Protein AF-A0A2G9ZB96-F1 (afdb_monomer_lite)

pLDDT: mean 82.84, std 16.95, range [37.56, 97.0]

Foldseek 3Di:
DDPPPPDLLDKDWDDDPDDKTWIWGSNDVQKIWIATPVGDIDIDGPVVVVVVCVVPVPDD

Secondary structure (DSSP, 8-state):
-------SSSEEE---SSS---EEE--SSSEEEEE-TTS-EEEEEHHHHHHHHHHHH---

Sequence (60 aa):
MNDRRVSEKDIVTLCGVQGCCPTIDFTDSQNVILKDDFGGRVQLTRNEWEELKTKFSQKK

Radius of gyration: 12.83 Å; chains: 1; bounding box: 28×31×30 Å

Structure (mmCIF, N/CA/C/O backbone):
data_AF-A0A2G9ZB96-F1
#
_entry.id   AF-A0A2G9ZB96-F1
#
loop_
_atom_site.group_PDB
_atom_site.id
_atom_site.type_symbol
_atom_site.label_atom_id
_atom_site.label_alt_id
_atom_site.label_comp_id
_atom_site.label_asym_id
_atom_site.label_entity_id
_atom_site.label_seq_id
_atom_site.pdbx_PDB_ins_code
_atom_site.Cartn_x
_atom_site.Cartn_y
_atom_site.Cartn_z
_atom_site.occupancy
_atom_site.B_iso_or_equiv
_atom_site.auth_seq_id
_atom_site.auth_comp_id
_atom_site.auth_asym_id
_atom_site.auth_atom_id
_atom_site.pdbx_PDB_model_num
ATOM 1 N N . MET A 1 1 ? -13.864 9.878 -20.200 1.00 37.56 1 MET A N 1
ATOM 2 C CA . MET A 1 1 ? -12.791 9.314 -19.354 1.00 37.56 1 MET A CA 1
ATOM 3 C C . MET A 1 1 ? -13.460 8.438 -18.313 1.00 37.56 1 MET A C 1
ATOM 5 O O . MET A 1 1 ? -14.294 8.948 -17.580 1.00 37.56 1 MET A O 1
ATOM 9 N N . ASN A 1 2 ? -13.206 7.128 -18.336 1.00 39.47 2 ASN A N 1
ATOM 10 C CA . ASN A 1 2 ? -13.832 6.189 -17.406 1.00 39.47 2 ASN A CA 1
ATOM 11 C C . ASN A 1 2 ? -13.270 6.409 -15.998 1.00 39.47 2 ASN A C 1
ATOM 13 O O . ASN A 1 2 ? -12.095 6.139 -15.758 1.00 39.47 2 ASN A O 1
ATOM 17 N N . ASP A 1 3 ? -14.131 6.872 -15.094 1.00 45.72 3 ASP A N 1
ATOM 18 C CA . ASP A 1 3 ? -13.946 6.856 -13.643 1.00 45.72 3 ASP A CA 1
ATOM 19 C C . ASP A 1 3 ? -13.915 5.388 -13.182 1.00 45.72 3 ASP A C 1
ATOM 21 O O . ASP A 1 3 ? -14.913 4.819 -12.740 1.00 45.72 3 ASP A O 1
ATOM 25 N N . ARG A 1 4 ? -12.777 4.709 -13.379 1.00 52.94 4 ARG A N 1
ATOM 26 C CA . ARG A 1 4 ? -12.511 3.442 -12.694 1.00 52.94 4 ARG A CA 1
ATOM 27 C C . ARG A 1 4 ? -12.277 3.796 -11.233 1.00 52.94 4 ARG A C 1
ATOM 29 O O . ARG A 1 4 ? -11.152 4.079 -10.835 1.00 52.94 4 ARG A O 1
ATOM 36 N N . ARG A 1 5 ? -13.348 3.779 -10.442 1.00 52.78 5 ARG A N 1
ATOM 37 C CA . ARG A 1 5 ? -13.242 3.678 -8.986 1.00 52.78 5 ARG A CA 1
ATOM 38 C C . ARG A 1 5 ? -12.527 2.365 -8.699 1.00 52.78 5 ARG A C 1
ATOM 40 O O . ARG A 1 5 ? -13.148 1.307 -8.747 1.00 52.78 5 ARG A O 1
ATOM 47 N N . VAL A 1 6 ? -11.211 2.430 -8.516 1.00 53.53 6 VAL A N 1
ATOM 48 C CA . VAL A 1 6 ? -10.410 1.300 -8.050 1.00 53.53 6 VAL A CA 1
ATOM 49 C C . VAL A 1 6 ? -11.034 0.896 -6.721 1.00 53.53 6 VAL A C 1
ATOM 51 O O . VAL A 1 6 ? -11.027 1.674 -5.768 1.00 53.53 6 VAL A O 1
ATOM 54 N N . SER A 1 7 ? -11.692 -0.261 -6.687 1.00 56.03 7 SER A N 1
ATOM 55 C CA . SER A 1 7 ? -12.133 -0.837 -5.422 1.00 56.03 7 SER A CA 1
ATOM 56 C C . SER A 1 7 ? -10.866 -1.048 -4.595 1.00 56.03 7 SER A C 1
ATOM 58 O O . SER A 1 7 ? -9.887 -1.549 -5.138 1.00 56.03 7 SER A O 1
ATOM 60 N N . GLU A 1 8 ? -10.832 -0.634 -3.325 1.00 63.38 8 GLU A N 1
ATOM 61 C CA . GLU A 1 8 ? -9.667 -0.801 -2.431 1.00 63.38 8 GLU A CA 1
ATOM 62 C C . GLU A 1 8 ? -9.452 -2.277 -2.034 1.00 63.38 8 GLU A C 1
ATOM 64 O O . GLU A 1 8 ? -9.403 -2.619 -0.855 1.00 63.38 8 GLU A O 1
ATOM 69 N N . LYS A 1 9 ? -9.416 -3.157 -3.033 1.00 71.56 9 LYS A N 1
ATOM 70 C CA . LYS A 1 9 ? -9.179 -4.600 -2.990 1.00 71.56 9 LY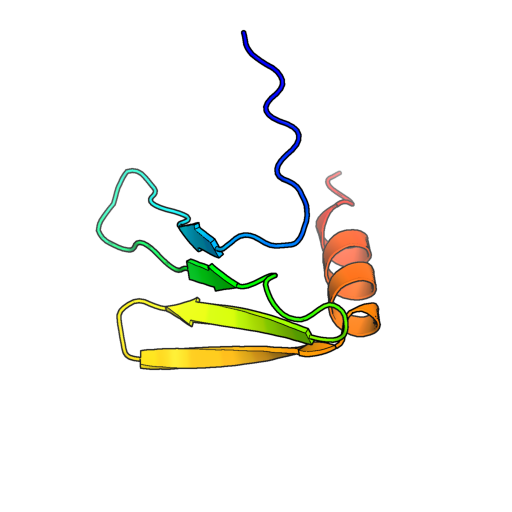S A CA 1
ATOM 71 C C . LYS A 1 9 ? -8.349 -5.025 -4.205 1.00 71.56 9 LYS A C 1
ATOM 73 O O . LYS A 1 9 ? -8.539 -6.111 -4.738 1.00 71.56 9 LYS A O 1
ATOM 78 N N . ASP A 1 10 ? -7.478 -4.139 -4.667 1.00 87.06 10 ASP A N 1
ATOM 79 C CA . ASP A 1 10 ? -6.648 -4.347 -5.846 1.00 87.06 10 ASP A CA 1
ATOM 80 C C . ASP A 1 10 ? -5.198 -3.973 -5.551 1.00 87.06 10 ASP A C 1
ATOM 82 O O . ASP A 1 10 ? -4.878 -3.282 -4.579 1.00 87.06 10 ASP A O 1
ATOM 86 N N . ILE A 1 11 ? -4.314 -4.450 -6.418 1.00 92.19 11 ILE A N 1
ATOM 87 C CA . ILE A 1 11 ? -2.899 -4.106 -6.416 1.00 92.19 11 ILE A CA 1
ATOM 88 C C . ILE A 1 11 ? -2.687 -2.991 -7.444 1.00 92.19 11 ILE A C 1
ATOM 90 O O . ILE A 1 11 ? -3.049 -3.131 -8.612 1.00 92.19 11 ILE A O 1
ATOM 94 N N . VAL A 1 12 ? -2.097 -1.880 -7.010 1.00 91.50 12 VAL A N 1
ATOM 95 C CA . VAL A 1 12 ? -1.816 -0.706 -7.838 1.00 91.50 12 VAL A CA 1
ATOM 96 C C . VAL A 1 12 ? -0.317 -0.607 -8.081 1.00 91.50 12 VAL A C 1
ATOM 98 O O . VAL A 1 12 ? 0.458 -0.397 -7.153 1.00 91.50 12 VAL A O 1
ATOM 101 N N . THR A 1 13 ? 0.101 -0.701 -9.339 1.00 91.56 13 THR A N 1
ATOM 102 C CA . THR A 1 13 ? 1.490 -0.443 -9.736 1.00 91.56 13 THR A CA 1
ATOM 103 C C . THR A 1 13 ? 1.655 1.020 -10.135 1.00 91.56 13 THR A C 1
ATOM 105 O O . THR A 1 13 ? 0.950 1.524 -11.010 1.00 91.56 13 THR A O 1
ATOM 108 N N . LEU A 1 14 ? 2.601 1.707 -9.502 1.00 88.44 14 LEU A N 1
ATOM 109 C CA . LEU A 1 14 ? 2.921 3.113 -9.723 1.00 88.44 14 LEU A CA 1
ATOM 110 C C . LEU A 1 14 ? 4.117 3.251 -10.670 1.00 88.44 14 LEU A C 1
ATOM 112 O O . LEU A 1 14 ? 5.184 3.718 -10.281 1.00 88.44 14 LEU A O 1
ATOM 116 N N . CYS A 1 15 ? 3.950 2.846 -11.926 1.00 85.69 15 CYS A N 1
ATOM 117 C CA . CYS A 1 15 ? 4.974 3.083 -12.941 1.00 85.69 15 CYS A CA 1
ATOM 118 C C . CYS A 1 15 ? 4.959 4.552 -13.388 1.00 85.69 15 CYS A C 1
ATOM 120 O O . CYS A 1 15 ? 3.977 5.028 -13.963 1.00 85.69 15 CYS A O 1
ATOM 122 N N . GLY A 1 16 ? 6.053 5.270 -13.128 1.00 75.38 16 GLY A N 1
ATOM 123 C CA . GLY A 1 16 ? 6.311 6.593 -13.702 1.00 75.38 16 GLY A CA 1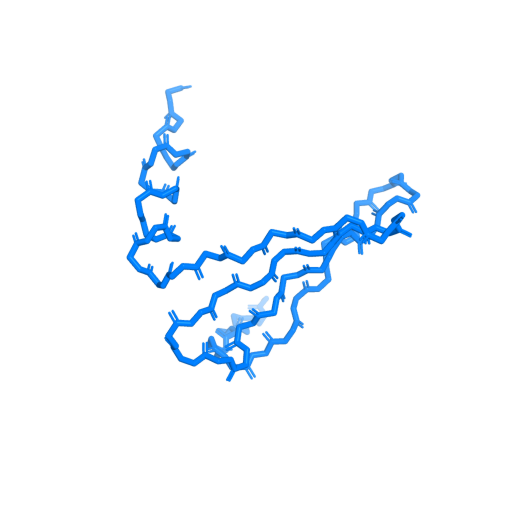
ATOM 124 C C . GLY A 1 16 ? 6.977 6.517 -15.083 1.00 75.38 16 GLY A C 1
ATOM 125 O O . GLY A 1 16 ? 7.026 5.467 -15.716 1.00 75.38 16 GLY A O 1
ATOM 126 N N . VAL A 1 17 ? 7.547 7.636 -15.545 1.00 72.00 17 VAL A N 1
ATOM 127 C CA . VAL A 1 17 ? 8.316 7.692 -16.810 1.00 72.00 17 VAL A CA 1
ATOM 128 C C . VAL A 1 17 ? 9.728 7.100 -16.706 1.00 72.00 17 VAL A C 1
ATOM 130 O O . VAL A 1 17 ? 10.356 6.848 -17.729 1.00 72.00 17 VAL A O 1
ATOM 133 N N . GLN A 1 18 ? 10.248 6.882 -15.493 1.00 67.81 18 GLN A N 1
ATOM 134 C CA . GLN A 1 18 ? 11.604 6.377 -15.268 1.00 67.81 18 GLN A CA 1
ATOM 135 C C . GLN A 1 18 ? 11.600 5.141 -14.369 1.00 67.81 18 GLN A C 1
ATOM 137 O O . GLN A 1 18 ? 11.460 5.276 -13.159 1.00 67.81 18 GLN A O 1
ATOM 142 N N . GLY A 1 19 ? 11.821 3.975 -14.988 1.00 75.44 19 GLY A N 1
ATOM 143 C CA . GLY A 1 19 ? 12.487 2.767 -14.469 1.00 75.44 19 GLY A CA 1
ATOM 144 C C . GLY A 1 19 ? 11.893 2.018 -13.271 1.00 75.44 19 GLY A C 1
ATOM 145 O O . GLY A 1 19 ? 11.874 0.793 -13.297 1.00 75.44 19 GLY A O 1
ATOM 146 N N . CYS A 1 20 ? 11.441 2.721 -12.237 1.00 83.81 20 CYS A N 1
ATOM 147 C CA . CYS A 1 20 ? 10.880 2.139 -11.025 1.00 83.81 20 CYS A CA 1
ATOM 148 C C . CYS A 1 20 ? 9.349 2.077 -11.125 1.00 83.81 20 CYS A C 1
ATOM 150 O O . CYS A 1 20 ? 8.693 3.033 -11.557 1.00 83.81 20 CYS A O 1
ATOM 152 N N . CYS A 1 21 ? 8.792 0.952 -10.703 1.00 90.50 21 CYS A N 1
ATOM 153 C CA . CYS A 1 21 ? 7.380 0.611 -10.704 1.00 90.50 21 CYS A CA 1
ATOM 154 C C . CYS A 1 21 ? 6.966 0.075 -9.322 1.00 90.50 21 CYS A C 1
ATOM 156 O O . CYS A 1 21 ? 6.482 -1.058 -9.211 1.00 90.50 21 CYS A O 1
ATOM 158 N N . PRO A 1 22 ? 7.094 0.885 -8.250 1.00 92.69 22 PRO A N 1
ATOM 159 C CA . PRO A 1 22 ? 6.677 0.455 -6.928 1.00 92.69 22 PRO A CA 1
ATOM 160 C C . PRO A 1 22 ? 5.201 0.060 -6.930 1.00 92.69 22 PRO A C 1
ATOM 162 O O . PRO A 1 22 ? 4.383 0.578 -7.693 1.00 92.69 22 PRO A O 1
ATOM 165 N N . THR A 1 23 ? 4.851 -0.877 -6.061 1.00 94.81 23 THR A N 1
ATOM 166 C CA . THR A 1 23 ? 3.513 -1.458 -6.003 1.00 94.81 23 THR A CA 1
ATOM 167 C C . THR A 1 23 ? 2.875 -1.187 -4.648 1.00 94.81 23 THR A C 1
ATOM 169 O O . THR A 1 23 ? 3.528 -1.324 -3.614 1.00 94.81 23 THR A O 1
ATOM 172 N N . ILE A 1 24 ? 1.594 -0.833 -4.646 1.00 94.62 24 ILE A N 1
ATOM 173 C CA . ILE A 1 24 ? 0.768 -0.713 -3.447 1.00 94.62 24 ILE A CA 1
ATOM 174 C C . ILE A 1 24 ? -0.292 -1.813 -3.476 1.00 94.62 24 ILE A C 1
ATOM 176 O O . ILE A 1 24 ? -1.022 -1.955 -4.451 1.00 94.62 24 ILE A O 1
ATOM 180 N N . ASP A 1 25 ? -0.372 -2.597 -2.412 1.00 94.62 25 ASP A N 1
ATOM 181 C CA . ASP A 1 25 ? -1.293 -3.720 -2.265 1.00 94.62 25 ASP A CA 1
ATOM 182 C C . ASP A 1 25 ? -2.386 -3.367 -1.246 1.00 94.62 25 ASP A C 1
ATOM 184 O O . ASP A 1 25 ? -2.085 -3.125 -0.073 1.00 94.62 25 ASP A O 1
ATOM 188 N N . PHE A 1 26 ? -3.639 -3.327 -1.713 1.00 94.50 26 PHE A N 1
ATOM 189 C CA .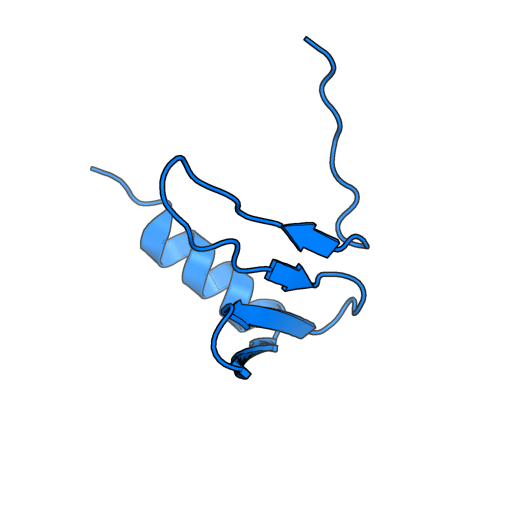 PHE A 1 26 ? -4.838 -3.072 -0.905 1.00 94.50 26 PHE A CA 1
ATOM 190 C C . PHE A 1 26 ? -5.707 -4.327 -0.723 1.00 94.50 26 PHE A C 1
ATOM 192 O O . PHE A 1 26 ? -6.871 -4.218 -0.343 1.00 94.50 26 PHE A O 1
ATOM 199 N N . THR A 1 27 ? -5.202 -5.523 -1.042 1.00 92.38 27 THR A N 1
ATOM 200 C CA . THR A 1 27 ? -6.008 -6.757 -0.962 1.00 92.38 27 THR A CA 1
ATOM 201 C C . THR A 1 27 ? -6.425 -7.106 0.470 1.00 92.38 27 THR A C 1
ATOM 203 O O . THR A 1 27 ? -7.479 -7.714 0.671 1.00 92.38 27 THR A O 1
ATOM 206 N N . ASP A 1 28 ? -5.651 -6.675 1.470 1.00 91.69 28 ASP A N 1
ATOM 207 C CA . ASP A 1 28 ? -6.021 -6.743 2.882 1.00 91.69 28 ASP A CA 1
ATOM 208 C C . ASP A 1 28 ? -6.836 -5.502 3.293 1.00 91.69 28 ASP A C 1
ATOM 210 O O . ASP A 1 28 ? -6.446 -4.355 3.094 1.00 91.69 28 ASP A O 1
ATOM 214 N N . SER A 1 29 ? -7.987 -5.729 3.926 1.00 89.94 29 SER A N 1
ATOM 215 C CA . SER A 1 29 ? -8.835 -4.647 4.438 1.00 89.94 29 SER A CA 1
ATOM 216 C C . SER A 1 29 ? -8.201 -3.841 5.582 1.00 89.94 29 SER A C 1
ATOM 218 O O . SER A 1 29 ? -8.544 -2.667 5.754 1.00 89.94 29 SER A O 1
ATOM 220 N N . GLN A 1 30 ? -7.302 -4.457 6.357 1.00 94.50 30 GLN A N 1
ATOM 221 C CA . GLN A 1 30 ? -6.700 -3.891 7.568 1.00 94.50 30 GLN A CA 1
ATOM 222 C C . GLN A 1 30 ? -5.298 -3.326 7.337 1.00 94.50 30 GLN A C 1
ATOM 224 O O . GLN A 1 30 ? -4.842 -2.499 8.128 1.00 94.50 30 GLN A O 1
ATOM 229 N N . ASN A 1 31 ? -4.625 -3.754 6.268 1.00 95.38 31 ASN A N 1
ATOM 230 C CA . ASN A 1 31 ? -3.238 -3.409 5.992 1.00 95.38 31 ASN A CA 1
ATOM 231 C C . ASN A 1 31 ? -3.061 -2.929 4.552 1.00 95.38 31 ASN A C 1
ATOM 233 O O . ASN A 1 31 ? -3.707 -3.418 3.634 1.00 95.38 31 ASN A O 1
ATOM 237 N N . VAL A 1 32 ? -2.121 -2.012 4.357 1.00 96.06 32 VAL A N 1
ATOM 238 C CA . VAL A 1 32 ? -1.657 -1.554 3.048 1.00 96.06 32 VAL A CA 1
ATOM 239 C C . VAL A 1 32 ? -0.168 -1.850 2.957 1.00 96.06 32 VAL A C 1
ATOM 241 O O . VAL A 1 32 ? 0.595 -1.482 3.853 1.00 96.06 32 VAL A O 1
ATOM 244 N N . ILE A 1 33 ? 0.262 -2.525 1.892 1.00 96.69 33 ILE A N 1
ATOM 245 C CA . ILE A 1 33 ? 1.677 -2.870 1.702 1.00 96.69 33 ILE A CA 1
ATOM 246 C C . ILE A 1 33 ? 2.236 -2.079 0.525 1.00 96.69 33 ILE A C 1
ATOM 248 O O . ILE A 1 33 ? 1.732 -2.182 -0.587 1.00 96.69 33 ILE A O 1
ATOM 252 N N . LEU A 1 34 ? 3.320 -1.346 0.762 1.00 95.00 34 LEU A N 1
ATOM 253 C CA . LEU A 1 34 ? 4.109 -0.682 -0.265 1.00 95.00 34 LEU A CA 1
ATOM 254 C C . LEU A 1 34 ? 5.366 -1.515 -0.527 1.00 95.00 34 LEU A C 1
ATOM 256 O O . LEU A 1 34 ? 6.075 -1.879 0.415 1.00 95.00 34 LEU A O 1
ATOM 260 N N . LYS A 1 35 ? 5.634 -1.829 -1.793 1.00 95.62 35 LYS A N 1
ATOM 261 C CA . LYS A 1 35 ? 6.816 -2.572 -2.248 1.00 95.62 35 LYS A CA 1
ATOM 262 C C . LYS A 1 35 ? 7.560 -1.740 -3.282 1.00 95.62 35 LYS A C 1
ATOM 264 O O . LYS A 1 35 ? 6.923 -1.206 -4.188 1.00 95.62 35 LYS A O 1
ATOM 269 N N . ASP A 1 36 ? 8.876 -1.646 -3.158 1.00 92.06 36 ASP A N 1
ATOM 270 C CA . ASP A 1 36 ? 9.726 -1.119 -4.226 1.00 92.06 36 ASP A CA 1
ATOM 271 C C . ASP A 1 36 ? 10.253 -2.248 -5.129 1.00 92.06 36 ASP A C 1
ATOM 273 O O . ASP A 1 36 ? 10.068 -3.437 -4.851 1.00 92.06 36 ASP A O 1
ATOM 277 N N . ASP A 1 37 ? 10.901 -1.871 -6.229 1.00 89.31 37 ASP A N 1
ATOM 278 C CA . ASP A 1 37 ? 11.442 -2.810 -7.219 1.00 89.31 37 ASP A CA 1
ATOM 279 C C . ASP A 1 37 ? 12.732 -3.517 -6.765 1.00 89.31 37 ASP A C 1
ATOM 281 O O . ASP A 1 37 ? 13.195 -4.454 -7.415 1.00 89.31 37 ASP A O 1
ATOM 285 N N . PHE A 1 38 ? 13.322 -3.082 -5.650 1.00 90.88 38 PHE A N 1
ATOM 286 C CA . PHE A 1 38 ? 14.588 -3.579 -5.105 1.00 90.88 38 PHE A CA 1
ATOM 287 C C . PHE A 1 38 ? 14.385 -4.511 -3.900 1.00 90.88 38 PHE A C 1
ATOM 289 O O . PHE A 1 38 ? 15.356 -4.954 -3.283 1.00 90.88 38 PHE A O 1
ATOM 296 N N . GLY A 1 39 ? 13.131 -4.844 -3.579 1.00 88.12 39 GLY A N 1
ATOM 297 C CA . GLY A 1 39 ? 12.760 -5.752 -2.492 1.00 88.12 39 GLY A CA 1
ATOM 298 C C . GLY A 1 39 ? 12.497 -5.066 -1.149 1.00 88.12 39 GLY A C 1
ATOM 299 O O . GLY A 1 39 ? 12.213 -5.754 -0.165 1.00 88.12 39 GLY A O 1
ATOM 300 N N . GLY A 1 40 ? 12.550 -3.735 -1.089 1.00 93.62 40 GLY A N 1
ATOM 301 C CA . GLY A 1 40 ? 12.099 -2.965 0.060 1.00 93.62 40 GLY A CA 1
ATOM 302 C C . GLY A 1 40 ? 10.583 -3.061 0.228 1.00 93.62 40 GLY A C 1
ATOM 303 O O . GLY A 1 40 ? 9.812 -3.078 -0.736 1.00 93.62 40 GLY A O 1
ATOM 304 N N . ARG A 1 41 ? 10.140 -3.160 1.484 1.00 95.50 41 ARG A N 1
ATOM 305 C CA . ARG A 1 41 ? 8.729 -3.325 1.835 1.00 95.50 41 ARG A CA 1
ATOM 306 C C . ARG A 1 41 ? 8.392 -2.554 3.101 1.00 95.50 41 ARG A C 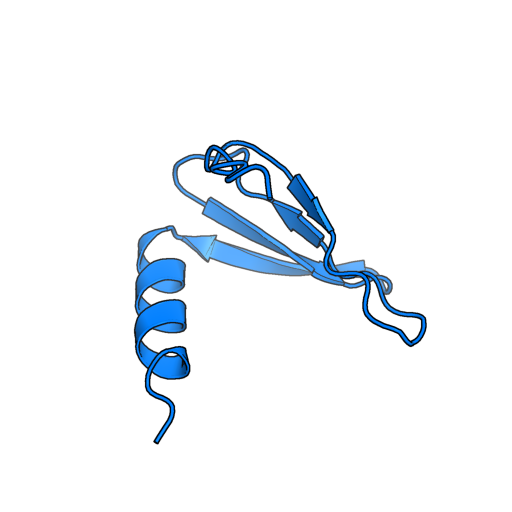1
ATOM 308 O O . ARG A 1 41 ? 9.070 -2.695 4.115 1.00 95.50 41 ARG A O 1
ATOM 315 N N . VAL A 1 42 ? 7.284 -1.826 3.056 1.00 96.19 42 VAL A N 1
ATOM 316 C CA . VAL A 1 42 ? 6.658 -1.187 4.217 1.00 96.19 42 VAL A CA 1
ATOM 317 C C . VAL A 1 42 ? 5.221 -1.679 4.307 1.00 96.19 42 VAL A C 1
ATOM 319 O O . VAL A 1 42 ? 4.524 -1.766 3.299 1.00 96.19 42 VAL A O 1
ATOM 322 N N . GLN A 1 43 ? 4.777 -2.025 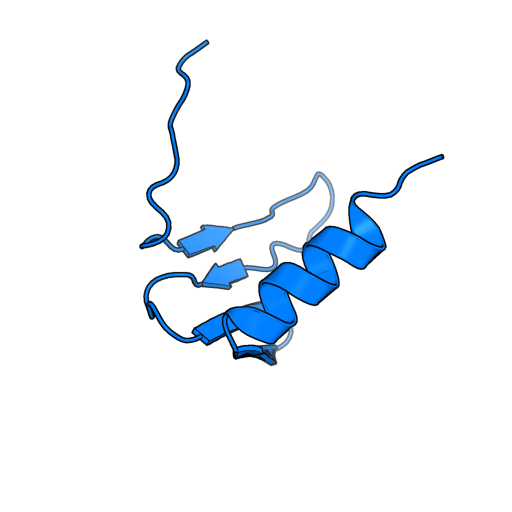5.510 1.00 97.00 43 GLN A N 1
ATOM 323 C CA . GLN A 1 43 ? 3.383 -2.351 5.783 1.00 97.00 43 GLN A CA 1
ATOM 324 C C . GLN A 1 43 ? 2.829 -1.316 6.752 1.00 97.00 43 GLN A C 1
ATOM 326 O O . GLN A 1 43 ? 3.454 -1.035 7.770 1.00 97.00 43 GLN A O 1
ATOM 331 N N . LEU A 1 44 ? 1.668 -0.771 6.415 1.00 96.56 44 LEU A N 1
ATOM 332 C CA . LEU A 1 44 ? 0.927 0.179 7.231 1.00 96.56 44 LEU A CA 1
ATOM 333 C C . LEU A 1 44 ? -0.414 -0.441 7.595 1.00 96.56 44 LEU A C 1
ATOM 335 O O . LEU A 1 44 ? -1.043 -1.106 6.770 1.00 96.56 44 LEU A O 1
ATOM 339 N N . THR A 1 45 ? -0.884 -0.182 8.804 1.00 96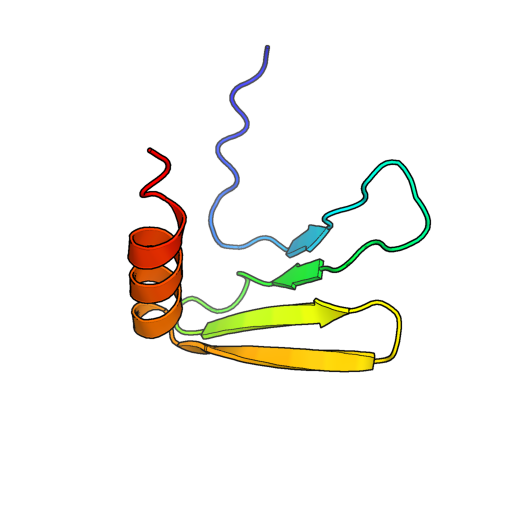.94 45 THR A N 1
ATOM 340 C CA . THR A 1 45 ? -2.297 -0.362 9.125 1.00 96.94 45 THR A CA 1
ATOM 341 C C . THR A 1 45 ? -3.140 0.627 8.321 1.00 96.94 45 THR A C 1
ATOM 343 O O . THR A 1 45 ? -2.664 1.677 7.873 1.00 96.94 45 THR A O 1
ATOM 346 N N . ARG A 1 46 ? -4.434 0.335 8.166 1.00 93.38 46 ARG A N 1
ATOM 347 C CA . ARG A 1 46 ? -5.364 1.247 7.491 1.00 93.38 46 ARG A CA 1
ATOM 348 C C . ARG A 1 46 ? -5.382 2.640 8.142 1.00 93.38 46 ARG A C 1
ATOM 350 O O . ARG A 1 46 ? -5.443 3.632 7.426 1.00 93.38 46 ARG A O 1
ATOM 357 N N . ASN A 1 47 ? -5.251 2.724 9.467 1.00 95.50 47 ASN A N 1
ATOM 358 C CA . ASN A 1 47 ? -5.215 4.000 10.190 1.00 95.50 47 ASN A CA 1
ATOM 359 C C . ASN A 1 47 ? -3.954 4.818 9.872 1.00 95.50 47 ASN A C 1
ATOM 361 O O . ASN A 1 47 ? -4.054 6.012 9.600 1.00 95.50 47 ASN A O 1
ATOM 365 N N . GLU A 1 48 ? -2.782 4.180 9.851 1.00 95.62 48 GLU A N 1
ATOM 366 C CA . GLU A 1 48 ? -1.525 4.845 9.478 1.00 95.62 48 GLU A CA 1
ATOM 367 C C . GLU A 1 48 ? -1.547 5.309 8.016 1.00 95.62 48 GLU A C 1
ATOM 369 O O . GLU A 1 48 ? -1.025 6.376 7.692 1.00 95.62 48 GLU A O 1
ATOM 374 N N . TRP A 1 49 ? -2.193 4.545 7.129 1.00 93.62 49 TRP A N 1
ATOM 375 C CA . TRP A 1 49 ? -2.406 4.950 5.740 1.00 93.62 49 TRP A CA 1
ATOM 376 C C . TRP A 1 49 ? -3.273 6.212 5.622 1.00 93.62 49 TRP A C 1
ATOM 378 O O . TRP A 1 49 ? -2.923 7.131 4.878 1.00 93.62 49 TRP A O 1
ATOM 388 N N . GLU A 1 50 ? -4.378 6.302 6.368 1.00 92.94 50 GLU A N 1
ATOM 389 C CA . GLU A 1 50 ? -5.212 7.513 6.400 1.00 92.94 50 GLU A CA 1
ATOM 390 C C . GLU A 1 50 ? -4.465 8.722 6.980 1.00 92.94 50 GLU A C 1
ATOM 392 O O . GLU A 1 50 ? -4.568 9.835 6.451 1.00 92.94 50 GLU A O 1
ATOM 397 N N . GLU A 1 51 ? -3.664 8.516 8.027 1.00 93.62 51 GLU A N 1
ATOM 398 C CA . GLU A 1 51 ? -2.822 9.568 8.598 1.00 93.62 51 GLU A CA 1
ATOM 399 C C . GLU A 1 51 ? -1.786 10.063 7.578 1.00 93.62 51 GLU A C 1
ATOM 401 O O . GLU A 1 51 ? -1.624 11.273 7.388 1.00 93.62 51 GLU A O 1
ATOM 406 N N . LEU A 1 52 ? -1.125 9.142 6.870 1.00 91.31 52 LEU A N 1
ATOM 407 C CA . LEU A 1 52 ? -0.165 9.463 5.817 1.00 91.31 52 LEU A CA 1
ATOM 408 C C . LEU A 1 52 ? -0.833 10.263 4.695 1.00 91.31 52 LEU A C 1
ATOM 410 O O . LEU A 1 52 ? -0.343 11.337 4.335 1.00 91.31 52 LEU A O 1
ATOM 414 N N . LYS A 1 53 ? -1.987 9.809 4.190 1.00 89.88 53 LYS A N 1
ATOM 415 C CA . LYS A 1 53 ? -2.756 10.568 3.193 1.00 89.88 53 LYS A CA 1
ATOM 416 C C . LYS A 1 53 ? -3.106 11.956 3.712 1.00 89.88 53 LYS A C 1
ATOM 418 O O . LYS A 1 53 ? -2.945 12.917 2.970 1.00 89.88 53 LYS A O 1
ATOM 423 N N . THR A 1 54 ? -3.521 12.093 4.967 1.00 91.69 54 THR A N 1
ATOM 424 C CA . THR A 1 54 ? -3.857 13.399 5.555 1.00 91.69 54 THR A CA 1
ATOM 425 C C . THR A 1 54 ? -2.646 14.331 5.605 1.00 91.69 54 THR A C 1
ATOM 427 O O . THR A 1 54 ? -2.760 15.495 5.219 1.00 91.69 54 THR A O 1
ATOM 430 N N . LYS A 1 55 ? -1.475 13.827 6.011 1.00 89.31 55 LYS A N 1
ATOM 431 C CA . LYS A 1 55 ? -0.228 14.609 6.073 1.00 89.31 55 LYS A CA 1
ATOM 432 C C . LYS A 1 55 ? 0.233 15.094 4.698 1.00 89.31 55 LYS A C 1
ATOM 434 O O . LYS A 1 55 ? 0.677 16.230 4.579 1.00 89.31 55 LYS A O 1
ATOM 439 N N . PHE A 1 56 ? 0.108 14.258 3.667 1.00 83.44 56 PHE A N 1
ATOM 440 C CA . PHE A 1 56 ? 0.631 14.556 2.328 1.00 83.44 56 PHE A CA 1
ATOM 441 C C . PHE A 1 56 ? -0.418 15.072 1.326 1.00 83.44 56 PHE A C 1
ATOM 443 O O . PHE A 1 56 ? -0.046 15.575 0.267 1.00 83.44 56 PHE A O 1
ATOM 450 N N . SER A 1 57 ? -1.715 15.015 1.650 1.00 75.94 57 SER A N 1
ATOM 451 C CA . SER A 1 57 ? -2.783 15.652 0.854 1.00 75.94 57 SER A CA 1
ATOM 452 C C . SER A 1 57 ? -2.879 17.158 1.106 1.00 75.94 57 SER A C 1
ATOM 454 O O . SER A 1 57 ? -3.511 17.872 0.329 1.00 75.94 57 SER A O 1
ATOM 456 N N . GLN A 1 58 ? -2.224 17.667 2.154 1.00 60.91 58 GLN A N 1
ATOM 457 C CA . GLN A 1 58 ? -2.067 19.101 2.384 1.00 60.91 58 GLN A CA 1
ATOM 458 C C . GLN A 1 58 ? -0.952 19.664 1.492 1.00 60.91 58 GLN A C 1
ATOM 460 O O . GLN A 1 58 ? 0.124 20.027 1.960 1.00 60.91 58 GLN A O 1
ATOM 465 N N . LYS A 1 59 ? -1.209 19.756 0.185 1.00 51.44 59 LYS A N 1
ATOM 466 C CA . LYS A 1 59 ? -0.463 20.693 -0.660 1.00 51.44 59 LYS A CA 1
ATOM 467 C C . LYS A 1 59 ? -0.984 22.109 -0.390 1.00 51.44 59 LYS A C 1
ATOM 469 O O . LYS A 1 59 ? -2.146 22.395 -0.673 1.00 51.44 59 LYS A O 1
ATOM 474 N N . LYS A 1 60 ? -0.123 22.970 0.155 1.00 42.88 60 LYS A N 1
ATOM 475 C CA . LYS A 1 60 ? -0.107 24.392 -0.215 1.00 42.88 60 LYS A CA 1
ATOM 476 C C . LYS A 1 60 ? 0.761 24.549 -1.454 1.00 42.88 60 LYS A C 1
ATOM 478 O O . LYS A 1 60 ? 1.779 23.826 -1.530 1.00 42.88 60 LYS A O 1
#